Protein AF-A0A5X4UQD7-F1 (afdb_monomer)

Mean predicted aligned error: 8.79 Å

Organism: NCBI:txid192953

Solvent-accessible surface area (backbone atoms only — not comparable to full-atom values): 7746 Å² total; per-residue (Å²): 134,87,81,80,74,46,73,38,66,40,38,35,39,28,17,91,86,70,53,63,51,78,53,49,92,46,59,68,51,74,50,76,48,78,45,96,46,101,67,74,35,37,39,38,41,37,37,40,42,71,67,53,72,67,60,47,50,43,58,62,64,59,61,43,45,32,40,39,37,31,41,40,24,60,28,56,79,66,89,75,56,82,87,56,69,90,60,89,75,91,73,58,80,92,42,66,44,59,49,65,60,15,48,34,45,81,76,46,61,21,41,54,77,52,58,48,79,50,61,90,48,100,83,45,37,30,42,38,38,36,25,35,32,126

Foldseek 3Di:
DDDDWAKDKWKWFAAPVRDIDIQRPFDKDKDWDFDPDPPTKIKMKMKTKDDDPVVLCCQQVRRGFKMWIKIDTQADQPDDDPVCPPDDDDDPPVCVQVPRRGNMGTPDMFTWPHWDKDAPDPPMIIIMTMGMDD

Structure (mmCIF, N/CA/C/O backbone):
data_AF-A0A5X4UQD7-F1
#
_entry.id   AF-A0A5X4UQD7-F1
#
loop_
_atom_site.group_PDB
_atom_site.id
_atom_site.type_symbol
_atom_site.label_atom_id
_atom_site.label_alt_id
_atom_site.label_comp_id
_atom_site.label_asym_id
_atom_site.label_entity_id
_atom_site.label_seq_id
_atom_site.pdbx_PDB_ins_code
_atom_site.Cartn_x
_atom_site.Cartn_y
_atom_site.Cartn_z
_atom_site.occupancy
_atom_site.B_iso_or_equiv
_atom_site.auth_seq_id
_atom_site.auth_comp_id
_atom_site.auth_asym_id
_atom_site.auth_atom_id
_atom_site.pdbx_PDB_model_num
ATOM 1 N N . MET A 1 1 ? 8.236 10.801 -30.905 1.00 46.25 1 MET A N 1
ATOM 2 C CA . MET A 1 1 ? 6.950 10.274 -30.396 1.00 46.25 1 MET A CA 1
ATOM 3 C C . MET A 1 1 ? 7.119 9.952 -28.920 1.00 46.25 1 MET A C 1
ATOM 5 O O . MET A 1 1 ? 8.170 9.429 -28.572 1.00 46.25 1 MET A O 1
ATOM 9 N N . SER A 1 2 ? 6.165 10.306 -28.053 1.00 53.56 2 SER A N 1
ATOM 10 C CA . SER A 1 2 ? 6.228 9.954 -26.628 1.00 53.56 2 SER A CA 1
ATOM 11 C C . SER A 1 2 ? 5.905 8.474 -26.457 1.00 53.56 2 SER A C 1
ATOM 13 O O . SER A 1 2 ? 4.849 8.013 -26.883 1.00 53.56 2 SER A O 1
ATOM 15 N N . GLN A 1 3 ? 6.821 7.731 -25.854 1.00 58.84 3 GLN A N 1
ATOM 16 C CA . GLN A 1 3 ? 6.559 6.365 -25.430 1.00 58.84 3 GLN A CA 1
ATOM 17 C C . GLN A 1 3 ? 5.550 6.404 -24.273 1.00 58.84 3 GLN A C 1
ATOM 19 O O . GLN A 1 3 ? 5.752 7.148 -23.315 1.00 58.84 3 GLN A O 1
ATOM 24 N N . ASN A 1 4 ? 4.445 5.663 -24.379 1.00 57.91 4 ASN A N 1
ATOM 25 C CA . ASN A 1 4 ? 3.497 5.489 -23.278 1.00 57.91 4 ASN A CA 1
ATOM 26 C C . ASN A 1 4 ? 4.008 4.355 -22.392 1.00 57.91 4 ASN A C 1
ATOM 28 O O . ASN A 1 4 ? 3.984 3.195 -22.793 1.00 57.91 4 ASN A O 1
ATOM 32 N N . TRP A 1 5 ? 4.483 4.697 -21.199 1.00 68.75 5 TRP A N 1
ATOM 33 C CA . TRP A 1 5 ? 4.963 3.724 -20.225 1.00 68.75 5 TRP A CA 1
ATOM 34 C C . TRP A 1 5 ? 3.777 3.256 -19.382 1.00 68.75 5 TRP A C 1
ATOM 36 O O . TRP A 1 5 ? 3.237 4.028 -18.584 1.00 68.75 5 TRP A O 1
ATOM 46 N N . MET A 1 6 ? 3.345 2.008 -19.580 1.00 79.69 6 MET A N 1
ATOM 47 C CA . MET A 1 6 ? 2.341 1.388 -18.713 1.00 79.69 6 MET A CA 1
ATOM 48 C C . MET A 1 6 ? 2.955 1.158 -17.334 1.00 79.69 6 MET A C 1
ATOM 50 O O . MET A 1 6 ? 4.067 0.640 -17.222 1.00 79.69 6 MET A O 1
ATOM 54 N N . ARG A 1 7 ? 2.261 1.616 -16.289 1.00 84.31 7 ARG A N 1
ATOM 55 C CA . ARG A 1 7 ? 2.735 1.507 -14.909 1.00 84.31 7 ARG A CA 1
ATOM 56 C C . ARG A 1 7 ? 2.329 0.161 -14.336 1.00 84.31 7 ARG A C 1
ATOM 58 O O . ARG A 1 7 ? 1.154 -0.185 -14.387 1.00 84.31 7 ARG A O 1
ATOM 65 N N . HIS A 1 8 ? 3.296 -0.494 -13.715 1.00 88.69 8 HIS A N 1
ATOM 66 C CA . HIS A 1 8 ? 3.096 -1.696 -12.934 1.00 88.69 8 HIS A CA 1
ATOM 67 C C . HIS A 1 8 ? 2.932 -1.315 -11.461 1.00 88.69 8 HIS A C 1
ATOM 69 O O . HIS A 1 8 ? 3.728 -0.533 -10.926 1.00 88.69 8 HIS A O 1
ATOM 75 N N . PHE A 1 9 ? 1.918 -1.863 -10.799 1.00 91.50 9 PHE A N 1
ATOM 76 C CA . PHE A 1 9 ? 1.681 -1.652 -9.376 1.00 91.50 9 PHE A CA 1
ATOM 77 C C . PHE A 1 9 ? 1.084 -2.906 -8.751 1.00 91.50 9 PHE A C 1
ATOM 79 O O . PHE A 1 9 ? 0.020 -3.365 -9.160 1.00 91.50 9 PHE A O 1
ATOM 86 N N . GLU A 1 10 ? 1.738 -3.402 -7.707 1.00 93.06 10 GLU A N 1
ATOM 87 C CA . GLU A 1 10 ? 1.204 -4.442 -6.851 1.00 93.06 10 GLU A CA 1
ATOM 88 C C . GLU A 1 10 ? 1.441 -4.129 -5.376 1.00 93.06 10 GLU A C 1
ATOM 90 O O . GLU A 1 10 ? 2.557 -3.831 -4.941 1.00 93.06 10 GLU A O 1
ATOM 95 N N . LEU A 1 11 ? 0.378 -4.269 -4.587 1.00 95.25 11 LEU A N 1
ATOM 96 C CA . LEU A 1 11 ? 0.433 -4.170 -3.134 1.00 95.25 11 LEU A CA 1
ATOM 97 C C . LEU A 1 11 ? 0.026 -5.503 -2.520 1.00 95.25 11 LEU A C 1
ATOM 99 O O . LEU A 1 11 ? -1.068 -6.002 -2.782 1.00 95.25 11 LEU A O 1
ATOM 103 N N . GLN A 1 12 ? 0.890 -6.052 -1.673 1.00 95.19 12 GLN A N 1
ATOM 104 C CA . GLN A 1 12 ? 0.660 -7.316 -0.983 1.00 95.19 12 GLN A CA 1
ATOM 105 C C . GLN A 1 12 ? 0.784 -7.111 0.529 1.00 95.19 12 GLN A C 1
ATOM 107 O O . GLN A 1 12 ? 1.755 -6.519 1.009 1.00 95.19 12 GLN A O 1
ATOM 112 N N . LEU A 1 13 ? -0.187 -7.628 1.277 1.00 94.12 13 LEU A N 1
ATOM 113 C CA . LEU A 1 13 ? -0.124 -7.765 2.731 1.00 94.12 13 LEU A CA 1
ATOM 114 C C . LEU A 1 13 ? 0.096 -9.236 3.055 1.00 94.12 13 LEU A C 1
ATOM 116 O O . LEU A 1 13 ? -0.625 -10.081 2.534 1.00 94.12 13 LEU A O 1
ATOM 120 N N . VAL A 1 14 ? 1.087 -9.546 3.884 1.00 94.56 14 VAL A N 1
ATOM 121 C CA . VAL A 1 14 ? 1.508 -10.920 4.185 1.00 94.56 14 VAL A CA 1
ATOM 122 C C . VAL A 1 14 ? 1.501 -11.120 5.697 1.00 94.56 14 VAL A C 1
ATOM 124 O O . VAL A 1 14 ? 2.002 -10.273 6.435 1.00 94.56 14 VAL A O 1
ATOM 127 N N . GLY A 1 15 ? 0.899 -12.211 6.161 1.00 91.19 15 GLY A N 1
ATOM 128 C CA . GLY A 1 15 ? 0.948 -12.661 7.551 1.00 91.19 15 GLY A CA 1
ATOM 129 C C . GLY 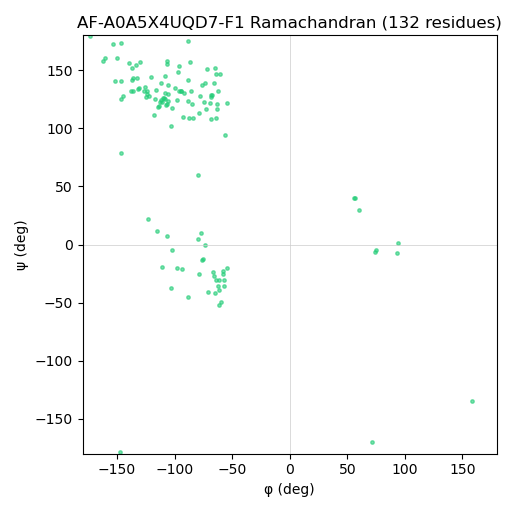A 1 15 ? 2.144 -13.572 7.825 1.00 91.19 15 GLY A C 1
ATOM 130 O O . GLY A 1 15 ? 2.872 -13.971 6.916 1.00 91.19 15 GLY A O 1
ATOM 131 N N . GLU A 1 16 ? 2.331 -13.954 9.086 1.00 83.25 16 GLU A N 1
ATOM 132 C CA . GLU A 1 16 ? 3.475 -14.777 9.521 1.00 83.25 16 GLU A CA 1
ATOM 133 C C . GLU A 1 16 ? 3.513 -16.161 8.858 1.00 83.25 16 GLU A C 1
ATOM 135 O O . GLU A 1 16 ? 4.580 -16.696 8.569 1.00 83.25 16 GLU A O 1
ATOM 140 N N . ASN A 1 17 ? 2.343 -16.707 8.522 1.00 81.19 17 ASN A N 1
ATOM 141 C CA . ASN A 1 17 ? 2.204 -18.017 7.880 1.00 81.19 17 ASN A CA 1
ATOM 142 C C . ASN A 1 17 ? 2.482 -17.987 6.364 1.00 81.19 17 ASN A C 1
ATOM 144 O O . ASN A 1 17 ? 2.230 -18.973 5.673 1.00 81.19 17 ASN A O 1
ATOM 148 N N . GLY A 1 18 ? 2.906 -16.843 5.813 1.00 77.69 18 GLY A N 1
ATOM 149 C CA . GLY A 1 18 ? 3.100 -16.638 4.373 1.00 77.69 18 GLY A CA 1
ATOM 150 C C . GLY A 1 18 ? 1.800 -16.482 3.574 1.00 77.69 18 GLY A C 1
ATOM 151 O O . GLY A 1 18 ? 1.848 -16.184 2.382 1.00 77.69 18 GLY A O 1
ATOM 152 N N . GLN A 1 19 ? 0.638 -16.637 4.216 1.00 85.38 19 GLN A N 1
ATOM 153 C CA . GLN A 1 19 ? -0.652 -16.290 3.627 1.00 85.38 19 GLN A CA 1
ATOM 154 C C . GLN A 1 19 ? -0.812 -14.773 3.593 1.00 85.38 19 GLN A C 1
ATOM 156 O O . GLN A 1 19 ? -0.451 -14.072 4.538 1.00 85.38 19 GLN A O 1
ATOM 161 N N . GLY A 1 20 ? -1.351 -14.262 2.495 1.00 88.94 20 GLY A N 1
ATOM 162 C CA . GLY A 1 20 ? -1.494 -12.835 2.281 1.00 88.94 20 GLY A CA 1
ATOM 163 C C . GLY A 1 20 ? -2.646 -12.507 1.353 1.00 88.94 20 GLY A C 1
ATOM 164 O O . GLY A 1 20 ? -3.252 -13.392 0.749 1.00 88.94 20 GLY A O 1
ATOM 165 N N . ILE A 1 21 ? -2.935 -11.218 1.243 1.00 93.31 21 ILE A N 1
ATOM 166 C CA . ILE A 1 21 ? -3.896 -10.681 0.286 1.00 93.31 21 ILE A CA 1
ATOM 167 C C . ILE A 1 21 ? -3.202 -9.685 -0.632 1.00 93.31 21 ILE A C 1
ATOM 169 O O . ILE A 1 21 ? -2.314 -8.938 -0.215 1.00 93.31 21 ILE A O 1
ATOM 173 N N . GLN A 1 22 ? -3.627 -9.671 -1.889 1.00 92.56 22 GLN A N 1
ATOM 174 C CA . GLN A 1 22 ? -3.205 -8.683 -2.867 1.00 92.56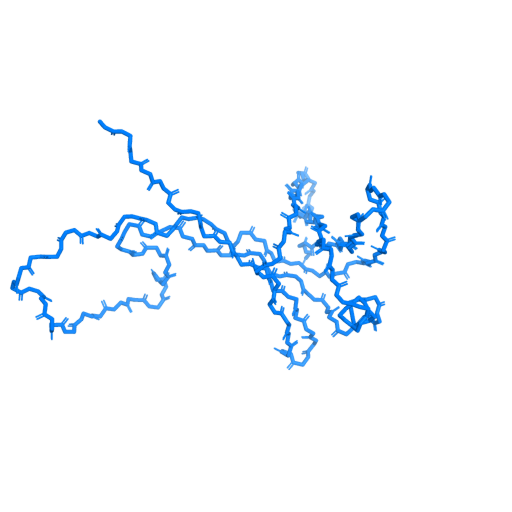 22 GLN A CA 1
ATOM 175 C C . GLN A 1 22 ? -4.293 -7.615 -3.000 1.00 92.56 22 GLN A C 1
ATOM 177 O O . GLN A 1 22 ? -5.479 -7.929 -3.062 1.00 92.56 22 GLN A O 1
ATOM 182 N N . LEU A 1 23 ? -3.884 -6.348 -3.013 1.00 92.44 23 LEU A N 1
ATOM 183 C CA . LEU A 1 23 ? -4.769 -5.179 -3.035 1.00 92.44 23 LEU A CA 1
ATOM 184 C C . LEU A 1 23 ? -4.488 -4.267 -4.241 1.00 92.44 23 LEU A C 1
ATOM 186 O O . LEU A 1 23 ? -4.811 -3.082 -4.213 1.00 92.44 23 LEU A O 1
ATOM 190 N N . SER A 1 24 ? -3.872 -4.815 -5.291 1.00 89.44 24 SER A N 1
ATOM 191 C CA . SER A 1 24 ? -3.436 -4.084 -6.489 1.00 89.44 24 SER A CA 1
ATOM 192 C C . SER A 1 24 ? -4.589 -3.478 -7.293 1.00 89.44 24 SER A C 1
ATOM 194 O O . SER A 1 24 ? -4.413 -2.429 -7.901 1.00 89.44 24 SER A O 1
ATOM 196 N N . ASP A 1 25 ? -5.768 -4.108 -7.265 1.00 92.25 25 ASP A N 1
ATOM 197 C CA . ASP A 1 25 ? -6.952 -3.660 -8.015 1.00 92.25 25 ASP A CA 1
ATOM 198 C C . ASP A 1 25 ? -7.653 -2.452 -7.374 1.00 92.25 25 ASP A C 1
ATOM 200 O O . ASP A 1 25 ? -8.518 -1.817 -7.982 1.00 92.25 25 ASP A O 1
ATOM 204 N N . PHE A 1 26 ? -7.302 -2.124 -6.128 1.00 93.81 26 PHE A N 1
ATOM 205 C CA . PHE A 1 26 ? -7.884 -0.996 -5.416 1.00 93.81 26 PHE A CA 1
ATOM 206 C C . PHE A 1 26 ? -7.131 0.295 -5.711 1.00 93.81 26 PHE A C 1
ATOM 208 O O . PHE A 1 26 ? -5.934 0.322 -6.001 1.00 93.81 26 PHE A O 1
ATOM 215 N N . LYS A 1 27 ? -7.825 1.419 -5.526 1.00 93.75 27 LYS A N 1
ATOM 216 C CA . LYS A 1 27 ? -7.146 2.706 -5.418 1.00 93.75 27 LYS A CA 1
ATOM 217 C C . LYS A 1 27 ? -6.261 2.675 -4.172 1.00 93.75 27 LYS A C 1
ATOM 219 O O . LYS A 1 27 ? -6.762 2.534 -3.055 1.00 93.75 27 LYS A O 1
ATOM 224 N N . VAL A 1 28 ? -4.964 2.873 -4.375 1.00 94.62 28 VAL A N 1
ATOM 225 C CA . VAL A 1 28 ? -3.974 3.002 -3.306 1.00 94.62 28 VAL A C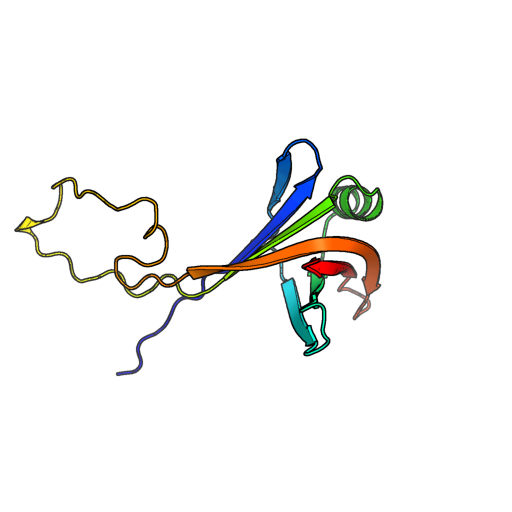A 1
ATOM 226 C C . VAL A 1 28 ? -3.195 4.296 -3.492 1.00 94.62 28 VAL A C 1
ATOM 228 O O . VAL A 1 28 ? -2.762 4.625 -4.593 1.00 94.62 28 VAL A O 1
ATOM 231 N N . THR A 1 29 ? -2.988 5.026 -2.401 1.00 95.00 29 THR A N 1
ATOM 232 C CA . THR A 1 29 ? -2.002 6.111 -2.344 1.00 95.00 29 THR A CA 1
ATOM 233 C C . THR A 1 29 ? -0.934 5.739 -1.335 1.00 95.00 29 THR A C 1
ATOM 235 O O . THR A 1 29 ? -1.277 5.328 -0.227 1.00 95.00 29 THR A O 1
ATOM 238 N N . PHE A 1 30 ? 0.337 5.896 -1.686 1.00 94.50 30 PHE A N 1
ATOM 239 C CA . PHE A 1 30 ? 1.436 5.562 -0.791 1.00 94.50 30 PHE A CA 1
ATOM 240 C C . PHE A 1 30 ? 2.529 6.627 -0.804 1.00 94.50 30 PHE A C 1
ATOM 242 O O . PHE A 1 30 ? 2.745 7.297 -1.813 1.00 94.50 30 PHE A O 1
ATOM 249 N N . THR A 1 31 ? 3.232 6.726 0.318 1.00 94.81 31 THR A N 1
ATOM 250 C CA . THR A 1 31 ? 4.444 7.528 0.487 1.00 94.81 31 THR A CA 1
ATOM 251 C C . THR A 1 31 ? 5.496 6.647 1.140 1.00 94.81 31 THR A C 1
ATOM 253 O O . THR A 1 31 ? 5.184 5.925 2.087 1.00 94.81 31 THR A O 1
ATOM 256 N N . ILE A 1 32 ? 6.726 6.683 0.630 1.00 92.62 32 ILE A N 1
ATOM 257 C CA . ILE A 1 32 ? 7.871 6.012 1.247 1.00 92.62 32 ILE A CA 1
ATOM 258 C C . ILE A 1 32 ? 8.877 7.084 1.629 1.00 92.62 32 ILE A C 1
ATOM 260 O O . ILE A 1 32 ? 9.497 7.695 0.760 1.00 92.62 32 ILE A O 1
ATOM 264 N N . ASP A 1 33 ? 9.046 7.276 2.927 1.00 91.38 33 ASP A N 1
ATOM 265 C CA . ASP A 1 33 ? 10.002 8.217 3.487 1.00 91.38 33 ASP A CA 1
ATOM 266 C C . ASP A 1 33 ? 11.290 7.482 3.860 1.00 91.38 33 ASP A C 1
ATOM 268 O O . ASP A 1 33 ? 11.261 6.418 4.486 1.00 91.38 33 ASP A O 1
ATOM 272 N N . TRP A 1 34 ? 12.435 8.039 3.461 1.00 87.62 34 TRP A N 1
ATOM 273 C CA . TRP A 1 34 ? 13.752 7.544 3.864 1.00 87.62 34 TRP A CA 1
ATOM 274 C C . TRP A 1 34 ? 14.355 8.480 4.894 1.00 87.62 34 TRP A C 1
ATOM 276 O O . TRP A 1 34 ? 14.572 9.662 4.623 1.00 87.62 34 TRP A O 1
ATOM 286 N N . PHE A 1 35 ? 14.703 7.928 6.051 1.00 80.25 35 PHE A N 1
ATOM 287 C CA . PHE A 1 35 ? 15.396 8.672 7.089 1.00 80.25 35 PHE A CA 1
ATOM 288 C C . PHE A 1 35 ? 16.878 8.298 7.070 1.00 80.25 35 PHE A C 1
ATOM 290 O O . PHE A 1 35 ? 17.244 7.147 7.300 1.00 80.25 35 PHE A O 1
ATOM 297 N N . ASN A 1 36 ? 17.742 9.280 6.793 1.00 68.00 36 ASN A N 1
ATOM 298 C CA . ASN A 1 36 ? 19.198 9.125 6.842 1.00 68.00 36 ASN A CA 1
ATOM 299 C C . ASN A 1 36 ? 19.699 9.216 8.296 1.00 68.00 36 ASN A C 1
ATOM 301 O O . ASN A 1 36 ? 20.429 10.131 8.671 1.00 68.00 36 ASN A O 1
ATOM 305 N N . ILE A 1 37 ? 19.213 8.304 9.136 1.00 67.38 37 ILE A N 1
ATOM 306 C CA . ILE A 1 37 ? 19.694 8.076 10.501 1.00 67.38 37 ILE A CA 1
ATOM 307 C C . ILE A 1 37 ? 20.497 6.770 10.516 1.00 67.38 37 ILE A C 1
ATOM 309 O O . ILE A 1 37 ? 20.336 5.940 9.626 1.00 67.38 37 ILE A O 1
ATOM 313 N N . SER A 1 38 ? 21.387 6.589 11.496 1.00 60.12 38 SER A N 1
ATOM 314 C CA . SER A 1 38 ? 22.392 5.506 11.521 1.00 60.12 38 SER A CA 1
ATOM 315 C C . SER A 1 38 ? 21.836 4.082 11.362 1.00 60.12 38 SER A C 1
ATOM 317 O O . SER A 1 38 ? 22.579 3.184 10.981 1.00 60.12 38 SER A O 1
ATOM 319 N N . SER A 1 39 ? 20.544 3.875 11.619 1.00 60.94 39 SER A N 1
ATOM 320 C CA . SER A 1 39 ? 19.768 2.729 11.145 1.00 60.94 39 SER A CA 1
ATOM 321 C C . SER A 1 39 ? 18.891 3.193 9.979 1.00 60.94 39 SER A C 1
ATOM 323 O O . SER A 1 39 ? 17.881 3.860 10.211 1.00 60.94 39 SER A O 1
ATOM 325 N N . ALA A 1 40 ? 19.280 2.897 8.740 1.00 56.47 40 ALA A N 1
ATOM 326 C CA . ALA A 1 40 ? 18.500 3.239 7.554 1.00 56.47 40 ALA A CA 1
ATOM 327 C C . ALA A 1 40 ? 17.085 2.639 7.658 1.00 56.47 40 ALA A C 1
ATOM 329 O O . ALA A 1 40 ? 16.877 1.480 7.323 1.00 56.47 40 ALA A O 1
ATOM 330 N N . SER A 1 41 ? 16.122 3.422 8.148 1.00 76.38 41 SER A N 1
ATOM 331 C CA . SER A 1 41 ? 14.736 2.989 8.294 1.00 76.38 41 SER A CA 1
ATOM 332 C C . SER A 1 41 ? 13.909 3.695 7.238 1.00 76.38 41 SER A C 1
ATOM 334 O O . SER A 1 41 ? 13.860 4.928 7.165 1.00 76.38 41 SER A O 1
ATOM 336 N N . ARG A 1 42 ? 13.288 2.895 6.378 1.00 89.38 42 ARG A N 1
ATOM 337 C CA . ARG A 1 42 ? 12.307 3.367 5.406 1.00 89.38 42 ARG A CA 1
ATOM 338 C C . ARG A 1 42 ? 10.943 3.201 6.036 1.00 89.38 42 ARG A C 1
ATOM 340 O O . ARG A 1 42 ? 10.643 2.126 6.546 1.00 89.38 42 ARG A O 1
ATOM 347 N N . VAL A 1 43 ? 10.106 4.226 5.975 1.00 92.25 43 VAL A N 1
ATOM 348 C CA . VAL A 1 43 ? 8.728 4.145 6.466 1.00 92.25 43 VAL A CA 1
ATOM 349 C C . VAL A 1 43 ? 7.789 4.277 5.281 1.00 92.25 43 VAL A C 1
ATOM 351 O O . VAL A 1 43 ? 7.801 5.282 4.577 1.00 92.25 43 VAL A O 1
ATOM 354 N N . GLY A 1 44 ? 6.985 3.245 5.055 1.00 94.44 44 GLY A N 1
ATOM 355 C CA . GLY A 1 44 ? 5.932 3.231 4.053 1.00 94.44 44 GLY A CA 1
ATOM 356 C C . GLY A 1 44 ? 4.589 3.542 4.702 1.00 94.44 44 GLY A C 1
ATOM 357 O O . GLY A 1 44 ? 4.173 2.848 5.627 1.00 94.44 44 GLY A O 1
ATOM 358 N N . THR A 1 45 ? 3.897 4.563 4.209 1.00 96.06 45 THR A N 1
ATOM 359 C CA . THR A 1 45 ? 2.512 4.867 4.585 1.00 96.06 45 THR A CA 1
ATOM 360 C C . THR A 1 45 ? 1.612 4.605 3.389 1.00 96.06 45 THR A C 1
ATOM 362 O O . THR A 1 45 ? 1.824 5.178 2.326 1.00 96.06 45 THR A O 1
ATOM 365 N N . PHE A 1 46 ? 0.597 3.766 3.564 1.00 96.69 46 PHE A N 1
ATOM 366 C CA . PHE A 1 46 ? -0.306 3.310 2.511 1.00 96.69 46 PHE A CA 1
ATOM 367 C C . PHE A 1 46 ? -1.740 3.633 2.908 1.00 96.69 46 PHE A C 1
ATOM 369 O O . PHE A 1 46 ? -2.156 3.276 4.003 1.00 96.69 46 PHE A O 1
ATOM 376 N N . LYS A 1 47 ? -2.515 4.265 2.028 1.00 96.62 47 LYS A N 1
ATOM 377 C CA . LYS A 1 47 ? -3.973 4.352 2.146 1.00 96.62 47 LYS A CA 1
ATOM 378 C C . LYS A 1 47 ? -4.607 3.527 1.038 1.00 96.62 47 LYS A C 1
ATOM 380 O O . LYS A 1 47 ? -4.362 3.803 -0.136 1.00 96.62 47 LYS A O 1
ATOM 385 N N . ILE A 1 48 ? -5.436 2.564 1.413 1.00 96.44 48 ILE A N 1
ATOM 386 C CA . ILE A 1 48 ? -6.217 1.742 0.485 1.00 96.44 48 ILE A CA 1
ATOM 387 C C . ILE A 1 48 ? -7.680 2.144 0.623 1.00 96.44 48 ILE A C 1
ATOM 389 O O . ILE A 1 48 ? -8.205 2.163 1.738 1.00 96.44 48 ILE A O 1
ATOM 393 N N . TYR A 1 49 ? -8.329 2.487 -0.485 1.00 96.12 49 TYR A N 1
ATOM 394 C CA . TYR A 1 49 ? -9.673 3.064 -0.465 1.00 96.12 49 TYR A CA 1
ATOM 395 C C . TYR A 1 49 ? -10.758 2.017 -0.714 1.00 96.12 49 TYR A C 1
ATOM 397 O O . TYR A 1 49 ? -10.568 1.083 -1.491 1.00 96.12 49 TYR A O 1
ATOM 405 N N . ASN A 1 50 ? -11.922 2.245 -0.102 1.00 92.94 50 ASN A N 1
ATOM 406 C CA . ASN A 1 50 ? -13.183 1.559 -0.387 1.00 92.94 50 ASN A CA 1
ATOM 407 C C . ASN A 1 50 ? -13.111 0.023 -0.264 1.00 92.94 50 ASN A C 1
ATOM 409 O O . ASN A 1 50 ? -13.707 -0.710 -1.052 1.00 92.94 50 ASN A O 1
ATOM 413 N N . LEU A 1 51 ? -12.388 -0.461 0.751 1.00 93.44 51 LEU A N 1
ATOM 414 C CA . LEU A 1 51 ? -12.348 -1.878 1.109 1.00 93.44 51 LEU A CA 1
ATOM 415 C C . LEU A 1 51 ? -13.662 -2.345 1.745 1.00 93.44 51 LEU A C 1
ATOM 417 O O . LEU A 1 51 ? -14.353 -1.585 2.429 1.00 93.44 51 LEU A O 1
ATOM 421 N N . SER A 1 52 ? -13.973 -3.630 1.563 1.00 94.25 52 SER A N 1
ATOM 422 C CA . SER A 1 52 ? -15.093 -4.275 2.252 1.00 94.25 52 SER A CA 1
ATOM 423 C C . SER A 1 52 ? -14.861 -4.318 3.767 1.00 94.25 52 SER A C 1
ATOM 425 O O . SER A 1 52 ? -13.719 -4.391 4.221 1.00 94.25 52 SER A O 1
ATOM 427 N N . ALA A 1 53 ? -15.939 -4.323 4.558 1.00 92.75 53 ALA A N 1
ATOM 428 C CA . ALA A 1 53 ? -15.838 -4.389 6.018 1.00 92.75 53 ALA A CA 1
ATOM 429 C C . ALA A 1 53 ? -15.062 -5.629 6.505 1.00 92.75 53 ALA A C 1
ATOM 431 O O . ALA A 1 53 ? -14.304 -5.533 7.466 1.00 92.75 53 ALA A O 1
ATOM 432 N N . ASP A 1 54 ? -15.202 -6.763 5.813 1.00 94.38 54 ASP A N 1
ATOM 433 C CA . ASP A 1 54 ? -14.447 -7.986 6.099 1.00 94.38 54 ASP A CA 1
ATOM 434 C C . ASP A 1 54 ? -12.937 -7.762 5.932 1.00 94.38 54 ASP A C 1
ATOM 436 O O . ASP A 1 54 ? -12.162 -7.963 6.864 1.00 94.38 54 ASP A O 1
ATOM 440 N N . THR A 1 55 ? -12.519 -7.225 4.782 1.00 92.88 55 THR A N 1
ATOM 441 C CA . THR A 1 55 ? -11.105 -6.936 4.503 1.00 92.88 55 THR A CA 1
ATOM 442 C C . THR A 1 55 ? -10.526 -5.916 5.483 1.00 92.88 55 THR A C 1
ATOM 444 O O . THR A 1 55 ? -9.393 -6.067 5.931 1.00 92.88 55 THR A O 1
ATOM 447 N N . VAL A 1 56 ? -11.305 -4.894 5.851 1.00 93.56 56 VAL A N 1
ATOM 448 C CA . VAL A 1 56 ? -10.905 -3.905 6.860 1.00 93.56 56 VAL A CA 1
ATOM 449 C C . VAL A 1 56 ? -10.625 -4.589 8.196 1.00 93.56 56 VAL A C 1
ATOM 451 O O . VAL A 1 56 ? -9.559 -4.369 8.764 1.00 93.56 56 VAL A O 1
ATOM 454 N N . ASN A 1 57 ? -11.539 -5.444 8.664 1.00 93.62 57 ASN A N 1
ATOM 455 C CA . ASN A 1 57 ? -11.401 -6.154 9.936 1.00 93.62 57 ASN A CA 1
ATOM 456 C C . ASN A 1 57 ? -10.193 -7.094 9.953 1.00 93.62 57 ASN A C 1
ATOM 458 O O . ASN A 1 57 ? -9.525 -7.207 10.974 1.00 93.62 57 ASN A O 1
ATOM 462 N N . ARG A 1 58 ? -9.874 -7.731 8.824 1.00 93.31 58 ARG A N 1
ATOM 463 C CA . ARG A 1 58 ? -8.677 -8.574 8.684 1.00 93.31 58 ARG A CA 1
ATOM 464 C C . ARG A 1 58 ? -7.382 -7.764 8.813 1.00 93.31 58 ARG A C 1
ATOM 466 O O . ARG A 1 58 ? -6.453 -8.167 9.508 1.00 93.31 58 ARG A O 1
ATOM 473 N N . ILE A 1 59 ? -7.338 -6.575 8.206 1.00 92.12 59 ILE A N 1
ATOM 474 C CA . ILE A 1 59 ? -6.174 -5.675 8.269 1.00 92.12 59 ILE A CA 1
ATOM 475 C C . ILE A 1 59 ? -6.010 -5.042 9.660 1.00 92.12 59 ILE A C 1
ATOM 477 O O . ILE A 1 59 ? -4.888 -4.902 10.149 1.00 92.12 59 ILE A O 1
ATOM 481 N N . THR A 1 60 ? -7.103 -4.630 10.303 1.00 90.69 60 THR A N 1
ATOM 482 C CA . THR A 1 60 ? -7.063 -4.035 11.652 1.00 90.69 60 THR A CA 1
ATOM 483 C C . THR A 1 60 ? -6.922 -5.080 12.754 1.00 90.69 60 THR A C 1
ATOM 485 O O . THR A 1 60 ? -6.360 -4.783 13.804 1.00 90.69 60 THR A O 1
ATOM 488 N N . GLY A 1 61 ? -7.356 -6.314 12.498 1.00 89.00 61 GLY A N 1
ATOM 489 C CA . GLY A 1 61 ? -7.226 -7.470 13.383 1.00 89.00 61 GLY A CA 1
ATOM 490 C C . GLY A 1 61 ? -5.835 -8.104 13.417 1.00 89.00 61 GLY A C 1
ATOM 491 O O . GLY A 1 61 ? -5.696 -9.177 13.992 1.00 89.00 61 GLY A O 1
ATOM 492 N N . GLN A 1 62 ? -4.821 -7.462 12.821 1.00 85.62 62 GLN A N 1
ATOM 493 C CA . GLN A 1 62 ? -3.423 -7.918 12.826 1.00 85.62 62 GLN A CA 1
ATOM 494 C C . GLN A 1 62 ? -3.215 -9.304 12.183 1.00 85.62 62 GLN A C 1
ATOM 496 O O . GLN A 1 62 ? -2.280 -10.017 12.530 1.00 85.62 62 GLN A O 1
ATOM 501 N N . GLU A 1 63 ? -4.052 -9.683 11.209 1.00 90.94 63 GLU A N 1
ATOM 502 C CA . GLU A 1 63 ? -3.855 -10.921 10.433 1.00 90.94 63 GLU A CA 1
ATOM 503 C C . GLU A 1 63 ? -2.575 -10.862 9.574 1.00 90.94 63 GLU A C 1
ATOM 505 O O . GLU A 1 63 ? -1.961 -11.884 9.265 1.00 90.94 63 GLU A O 1
ATOM 510 N N . PHE A 1 64 ? -2.156 -9.651 9.201 1.00 93.75 64 PHE A N 1
ATOM 511 C CA . PHE A 1 64 ? -0.973 -9.398 8.385 1.00 93.75 64 PHE A CA 1
ATOM 512 C C . PHE A 1 64 ? 0.112 -8.709 9.211 1.00 93.75 64 PHE A C 1
ATOM 514 O O . PHE A 1 64 ? -0.172 -7.778 9.964 1.00 93.75 64 PHE A O 1
ATOM 521 N N . SER A 1 65 ? 1.362 -9.125 9.014 1.00 93.44 65 SER A N 1
ATOM 522 C CA . SER A 1 65 ? 2.535 -8.599 9.718 1.00 93.44 65 SER A CA 1
ATOM 523 C C . SER A 1 65 ? 3.460 -7.790 8.810 1.00 93.44 65 SER A C 1
ATOM 525 O O . SER A 1 65 ? 4.239 -6.976 9.299 1.00 93.44 65 SER A O 1
ATOM 527 N N . LYS A 1 66 ? 3.375 -7.959 7.485 1.00 93.88 66 LYS A N 1
ATOM 528 C CA . LYS A 1 66 ? 4.307 -7.358 6.525 1.00 93.88 66 LYS A CA 1
ATOM 529 C C . LYS A 1 66 ? 3.599 -6.764 5.309 1.00 93.88 66 LYS A C 1
ATOM 531 O O . LYS A 1 66 ? 2.643 -7.334 4.789 1.00 93.88 66 LYS A O 1
ATOM 536 N N . VAL A 1 67 ? 4.119 -5.642 4.815 1.00 94.62 67 VAL A N 1
ATOM 537 C CA . VAL A 1 67 ? 3.736 -5.025 3.536 1.00 94.62 67 VAL A CA 1
ATOM 538 C C . VAL A 1 67 ? 4.838 -5.263 2.516 1.00 94.62 67 VAL A C 1
ATOM 540 O O . VAL A 1 67 ? 6.017 -5.080 2.822 1.00 94.62 67 VAL A O 1
ATOM 543 N N . ARG A 1 68 ? 4.459 -5.613 1.287 1.00 94.31 68 ARG A N 1
ATOM 544 C CA . ARG A 1 68 ? 5.342 -5.620 0.117 1.00 94.31 68 ARG A CA 1
ATOM 545 C C . ARG A 1 68 ? 4.724 -4.759 -0.973 1.00 94.31 68 ARG A C 1
ATOM 547 O O . ARG A 1 68 ? 3.573 -4.967 -1.353 1.00 94.31 68 ARG A O 1
ATOM 554 N N . LEU A 1 69 ? 5.501 -3.808 -1.470 1.00 93.81 69 LEU A N 1
ATOM 555 C CA . LEU A 1 69 ? 5.130 -2.949 -2.581 1.00 93.81 69 LEU A CA 1
ATOM 556 C C . LEU A 1 69 ? 6.052 -3.233 -3.761 1.00 93.81 69 LEU A C 1
ATOM 558 O O . LEU A 1 69 ? 7.265 -3.012 -3.683 1.00 93.81 69 LEU A O 1
ATOM 562 N N . ILE A 1 70 ? 5.454 -3.686 -4.854 1.00 92.06 70 ILE A N 1
ATOM 563 C CA . ILE A 1 70 ? 6.119 -3.900 -6.132 1.00 92.06 70 ILE A CA 1
ATOM 564 C C . ILE A 1 70 ? 5.584 -2.841 -7.083 1.00 92.06 70 ILE A C 1
ATOM 566 O O . ILE A 1 70 ? 4.377 -2.667 -7.225 1.00 92.06 70 ILE A O 1
ATOM 570 N N . ALA A 1 71 ? 6.472 -2.080 -7.700 1.00 89.50 71 ALA A N 1
ATOM 571 C CA . ALA A 1 71 ? 6.060 -1.054 -8.641 1.00 89.50 71 ALA A CA 1
ATOM 572 C C . ALA A 1 71 ? 7.127 -0.836 -9.706 1.00 89.50 71 ALA A C 1
ATOM 574 O O . ALA A 1 71 ? 8.297 -1.177 -9.525 1.00 89.50 71 ALA A O 1
ATOM 575 N N . GLY A 1 72 ? 6.705 -0.244 -10.815 1.00 86.00 72 GLY A N 1
ATOM 576 C CA . GLY A 1 72 ? 7.584 0.146 -11.903 1.00 86.00 72 GLY A CA 1
ATOM 577 C C . GLY A 1 72 ? 6.811 0.298 -13.198 1.00 86.00 72 GLY A C 1
ATOM 578 O O . GLY A 1 72 ? 5.737 0.902 -13.224 1.00 86.00 72 GLY A O 1
ATOM 579 N N . TYR A 1 73 ? 7.358 -0.250 -14.271 1.00 83.88 73 TYR A N 1
ATOM 580 C CA . TYR A 1 73 ? 6.810 -0.142 -15.610 1.00 83.88 73 TYR A CA 1
ATOM 581 C C . TYR A 1 73 ? 6.754 -1.514 -16.274 1.00 83.88 73 TYR A C 1
ATOM 583 O O . TYR A 1 73 ? 7.745 -2.236 -16.284 1.00 83.88 73 TYR A O 1
ATOM 591 N N . ASP A 1 74 ? 5.627 -1.848 -16.896 1.00 73.56 74 ASP A N 1
ATOM 592 C CA . ASP A 1 74 ? 5.478 -3.078 -17.692 1.00 73.56 74 ASP A CA 1
ATOM 593 C C . ASP A 1 74 ? 6.212 -3.000 -19.042 1.00 73.56 74 ASP A C 1
ATOM 595 O O . ASP A 1 74 ? 6.214 -3.950 -19.823 1.00 73.56 74 ASP A O 1
ATOM 599 N N . GLY A 1 75 ? 6.859 -1.868 -19.322 1.00 68.31 75 GLY A N 1
ATOM 600 C CA . GLY A 1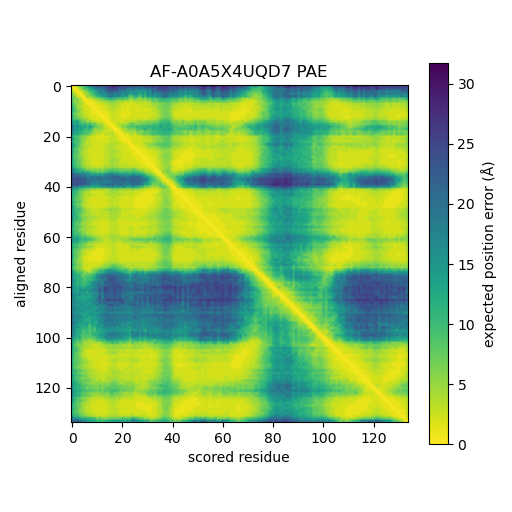 75 ? 7.631 -1.672 -20.535 1.00 68.31 75 GLY A CA 1
ATOM 601 C C . GLY A 1 75 ? 6.792 -1.540 -21.795 1.00 68.31 75 GLY A C 1
ATOM 602 O O . GLY A 1 75 ? 5.568 -1.405 -21.768 1.00 68.31 75 GLY A O 1
ATOM 603 N N . ILE A 1 76 ? 7.493 -1.570 -22.923 1.00 60.81 76 ILE A N 1
ATOM 604 C CA . ILE A 1 76 ? 6.907 -1.746 -24.249 1.00 60.81 76 ILE A CA 1
ATOM 605 C C . ILE A 1 76 ? 7.301 -3.151 -24.673 1.00 60.81 76 ILE A C 1
ATOM 607 O O . ILE A 1 76 ? 8.492 -3.457 -24.673 1.00 60.81 76 ILE A O 1
ATOM 611 N N . ALA A 1 77 ? 6.326 -3.990 -25.030 1.00 58.94 77 ALA A N 1
ATOM 612 C CA . ALA A 1 77 ? 6.633 -5.296 -25.597 1.00 58.94 77 ALA A CA 1
ATOM 613 C C . ALA A 1 77 ? 7.560 -5.094 -26.813 1.00 58.94 77 ALA A C 1
ATOM 615 O O . ALA A 1 77 ? 7.188 -4.340 -27.720 1.00 58.94 77 ALA A O 1
ATOM 616 N N . PRO A 1 78 ? 8.767 -5.685 -26.826 1.00 58.66 78 PRO A N 1
ATOM 617 C CA . PRO A 1 78 ? 9.678 -5.541 -27.948 1.00 58.66 78 PRO A CA 1
ATOM 618 C C . PRO A 1 78 ? 9.016 -6.090 -29.213 1.00 58.66 78 PRO A C 1
ATOM 620 O O . PRO A 1 78 ? 8.222 -7.031 -29.157 1.00 58.66 78 PRO A O 1
ATOM 623 N N . GLU A 1 79 ? 9.327 -5.490 -30.360 1.00 58.50 79 GLU A N 1
ATOM 624 C CA . GLU A 1 79 ? 8.895 -6.018 -31.651 1.00 58.50 79 GLU A CA 1
ATOM 625 C C . GLU A 1 79 ? 9.563 -7.384 -31.854 1.00 58.50 79 GLU A C 1
ATOM 627 O O . GLU A 1 79 ? 10.782 -7.476 -31.996 1.00 58.50 79 GLU A O 1
ATOM 632 N N . VAL A 1 80 ? 8.773 -8.456 -31.780 1.00 63.03 80 VAL A N 1
ATOM 633 C CA . VAL A 1 80 ? 9.265 -9.826 -31.951 1.00 63.03 80 VAL A CA 1
ATOM 634 C C . VAL A 1 80 ? 9.286 -10.133 -33.444 1.00 63.03 80 VAL A C 1
ATOM 636 O O . VAL A 1 80 ? 8.246 -10.068 -34.106 1.00 63.03 80 VAL A O 1
ATOM 639 N N . ALA A 1 81 ? 10.457 -10.465 -33.991 1.00 65.44 81 ALA A N 1
ATOM 640 C CA . ALA A 1 81 ? 10.557 -10.895 -35.379 1.00 65.44 81 ALA A CA 1
ATOM 641 C C . ALA A 1 81 ? 9.783 -12.208 -35.578 1.00 65.44 81 ALA A C 1
ATOM 643 O O . ALA A 1 81 ? 9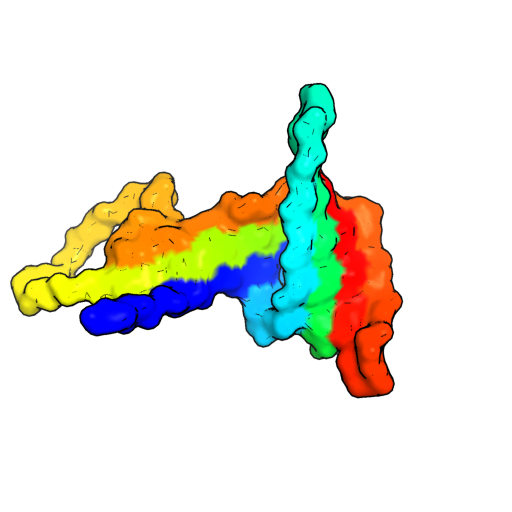.745 -13.064 -34.695 1.00 65.44 81 ALA A O 1
ATOM 644 N N . ALA A 1 82 ? 9.183 -12.406 -36.756 1.00 69.69 82 ALA A N 1
ATOM 645 C CA . ALA A 1 82 ? 8.391 -13.608 -37.042 1.00 69.69 82 ALA A CA 1
ATOM 646 C C . ALA A 1 82 ? 9.183 -14.923 -36.873 1.00 69.69 82 ALA A C 1
ATOM 648 O O . ALA A 1 82 ? 8.580 -15.967 -36.639 1.00 69.69 82 ALA A O 1
ATOM 649 N N . SER A 1 83 ? 10.518 -14.871 -36.963 1.00 74.62 83 SER A N 1
ATOM 650 C CA . SER A 1 83 ? 11.425 -15.998 -36.707 1.00 74.62 83 SER A CA 1
ATOM 651 C C . SER A 1 83 ? 11.448 -16.460 -35.253 1.00 74.62 83 SER A C 1
ATOM 653 O O . SER A 1 83 ? 11.789 -17.609 -34.995 1.00 74.62 83 SER A O 1
ATOM 655 N N . ASP A 1 84 ? 11.084 -15.583 -34.321 1.00 66.69 84 ASP A N 1
ATOM 656 C CA . ASP A 1 84 ? 11.283 -15.791 -32.887 1.00 66.69 84 ASP A CA 1
ATOM 657 C C . ASP A 1 84 ? 9.975 -16.208 -32.188 1.00 66.69 84 ASP A C 1
ATOM 659 O O . ASP A 1 84 ? 9.956 -16.549 -31.004 1.00 66.69 84 ASP A O 1
ATOM 663 N N . VAL A 1 85 ? 8.860 -16.232 -32.928 1.00 66.94 85 VAL A N 1
ATOM 664 C CA . VAL A 1 85 ? 7.553 -16.671 -32.431 1.00 66.94 85 VAL A CA 1
ATOM 665 C C . VAL A 1 85 ? 7.553 -18.193 -32.253 1.00 66.94 85 VAL A C 1
ATOM 667 O O . VAL A 1 85 ? 7.662 -18.945 -33.217 1.00 66.94 85 VAL A O 1
ATOM 670 N N . GLY A 1 86 ? 7.385 -18.657 -31.011 1.00 70.50 86 GLY A N 1
ATOM 671 C CA . GLY A 1 86 ? 7.319 -20.086 -30.670 1.00 70.50 86 GLY A CA 1
ATOM 672 C C . GLY A 1 86 ? 8.651 -20.713 -30.243 1.00 70.50 86 GLY A C 1
ATOM 673 O O . GLY A 1 86 ? 8.677 -21.898 -29.915 1.00 70.50 86 GLY A O 1
ATOM 674 N N . ILE A 1 87 ? 9.736 -19.935 -30.194 1.00 76.06 87 ILE A N 1
ATOM 675 C CA . ILE A 1 87 ? 11.022 -20.382 -29.650 1.00 76.06 87 ILE A CA 1
ATOM 676 C C . ILE A 1 87 ? 11.047 -20.101 -28.144 1.00 76.06 87 ILE A C 1
ATOM 678 O O . ILE A 1 87 ? 10.851 -18.969 -27.704 1.00 76.06 87 ILE A O 1
ATOM 682 N N . ALA A 1 88 ? 11.284 -21.139 -27.337 1.00 75.31 88 ALA A N 1
ATOM 683 C CA . ALA A 1 88 ? 11.479 -20.970 -25.903 1.00 75.31 88 ALA A CA 1
ATOM 684 C C . ALA A 1 88 ? 12.793 -20.225 -25.649 1.00 75.31 88 ALA A C 1
ATOM 686 O O . ALA A 1 88 ? 13.844 -20.628 -26.149 1.00 75.31 88 ALA A O 1
ATOM 687 N N . ARG A 1 89 ? 12.736 -19.163 -24.846 1.00 70.00 89 ARG A N 1
ATOM 688 C CA . ARG A 1 89 ? 13.931 -18.491 -24.341 1.00 70.00 89 ARG A CA 1
ATOM 689 C C . ARG A 1 89 ? 14.093 -18.768 -22.857 1.00 70.00 89 ARG A C 1
ATOM 691 O O . ARG A 1 89 ? 13.108 -18.810 -22.117 1.00 70.00 89 ARG A O 1
ATOM 698 N N . GLU A 1 90 ? 15.336 -18.876 -22.428 1.00 68.44 90 GLU A N 1
ATOM 699 C CA . GLU A 1 90 ? 15.671 -18.900 -21.013 1.00 68.44 90 GLU A CA 1
ATOM 700 C C . GLU A 1 90 ? 15.617 -17.468 -20.467 1.00 68.44 90 GLU A C 1
ATOM 702 O O . GLU A 1 90 ? 16.191 -16.545 -21.047 1.00 68.44 90 GLU A O 1
ATOM 707 N N . VAL A 1 91 ? 14.871 -17.267 -19.386 1.00 65.81 91 VAL A N 1
ATOM 708 C CA . VAL A 1 91 ? 14.855 -16.013 -18.627 1.00 65.81 91 VAL A CA 1
ATOM 709 C C . VAL A 1 91 ? 15.471 -16.315 -17.279 1.00 65.81 91 VAL A C 1
ATOM 711 O O . VAL A 1 91 ? 14.990 -17.200 -16.573 1.00 65.81 91 VAL A O 1
ATOM 714 N N . ASP A 1 92 ? 16.530 -15.589 -16.942 1.00 68.56 92 ASP A N 1
ATOM 715 C CA . ASP A 1 92 ? 17.154 -15.693 -15.631 1.00 68.56 92 ASP A CA 1
ATOM 716 C C . ASP A 1 92 ? 16.136 -15.274 -14.559 1.00 68.56 92 ASP A C 1
ATOM 718 O O . ASP A 1 92 ? 15.468 -14.240 -14.698 1.00 68.56 92 ASP A O 1
ATOM 722 N N . ALA A 1 93 ? 16.014 -16.081 -13.505 1.00 63.22 93 ALA A N 1
ATOM 723 C CA . ALA A 1 93 ? 15.115 -15.834 -12.384 1.00 63.22 93 ALA A CA 1
ATOM 724 C C . ALA A 1 93 ? 15.395 -14.477 -11.712 1.00 63.22 93 ALA A C 1
ATOM 726 O O . ALA A 1 93 ? 14.458 -13.815 -11.265 1.00 63.22 93 ALA A O 1
ATOM 727 N N . ASP A 1 94 ? 16.651 -14.022 -11.732 1.00 63.88 94 ASP A N 1
ATOM 728 C CA . ASP A 1 94 ? 17.063 -12.731 -11.170 1.00 63.88 94 ASP A CA 1
ATOM 729 C C . ASP A 1 94 ? 16.654 -11.533 -12.051 1.00 63.88 94 ASP A C 1
ATOM 731 O O . ASP A 1 94 ? 16.672 -10.385 -11.607 1.00 63.88 94 ASP A O 1
ATOM 735 N N . THR A 1 95 ? 16.234 -11.786 -13.296 1.00 60.62 95 THR A N 1
ATOM 736 C CA . THR A 1 95 ? 15.812 -10.760 -14.274 1.00 60.62 95 THR A CA 1
ATOM 737 C C . THR A 1 95 ? 14.298 -10.722 -14.509 1.00 60.62 95 THR A C 1
ATOM 739 O O . THR A 1 95 ? 13.801 -10.008 -15.393 1.00 60.62 95 THR A O 1
ATOM 742 N N . VAL A 1 96 ? 13.532 -11.478 -13.718 1.00 61.69 96 VAL A N 1
ATOM 743 C CA . VAL A 1 96 ? 12.066 -11.491 -13.781 1.00 61.69 96 VAL A CA 1
ATOM 744 C C . VAL A 1 96 ? 11.537 -10.097 -13.422 1.00 61.69 96 VAL A C 1
ATOM 746 O O . VAL A 1 96 ? 11.738 -9.606 -12.317 1.00 61.69 96 VAL A O 1
ATOM 749 N N . GLY A 1 97 ? 10.874 -9.439 -14.380 1.00 59.25 97 GLY A N 1
ATOM 750 C CA . GLY A 1 97 ? 10.368 -8.062 -14.243 1.00 59.25 97 GLY A CA 1
ATOM 751 C C . GLY A 1 97 ? 11.308 -6.957 -14.749 1.00 59.25 97 GLY A C 1
ATOM 752 O O . GLY A 1 97 ? 10.876 -5.811 -14.862 1.00 59.25 97 GLY A O 1
ATOM 753 N N . GLN A 1 98 ? 12.550 -7.296 -15.122 1.00 63.31 98 GLN A N 1
ATOM 754 C CA . GLN A 1 98 ? 13.547 -6.382 -15.718 1.00 63.31 98 GLN A CA 1
ATOM 755 C C . GLN A 1 98 ? 13.931 -6.750 -17.168 1.00 63.31 98 GLN A C 1
ATOM 757 O O . GLN A 1 98 ? 14.907 -6.245 -17.720 1.00 63.31 98 GLN A O 1
ATOM 762 N N . SER A 1 99 ? 13.182 -7.661 -17.789 1.00 64.88 99 SER A N 1
ATOM 763 C CA . SER A 1 99 ? 13.403 -8.158 -19.151 1.00 64.88 99 SER A CA 1
ATOM 764 C C . SER A 1 99 ? 12.370 -7.594 -20.132 1.00 64.88 99 SER A C 1
ATOM 766 O O . SER A 1 99 ? 11.269 -7.213 -19.744 1.00 64.88 99 SER A O 1
ATOM 768 N N . ASP A 1 100 ? 12.711 -7.531 -21.424 1.00 62.75 100 ASP A N 1
ATOM 769 C CA . ASP A 1 100 ? 11.805 -7.074 -22.498 1.00 62.75 100 ASP A CA 1
ATOM 770 C C . ASP A 1 100 ? 11.225 -5.677 -22.314 1.00 62.75 100 ASP A C 1
ATOM 772 O O . ASP A 1 100 ? 10.044 -5.430 -22.550 1.00 62.75 100 ASP A O 1
ATOM 776 N N . GLY A 1 101 ? 12.050 -4.751 -21.836 1.00 65.50 101 GLY A N 1
ATOM 777 C CA . GLY A 1 101 ? 11.612 -3.387 -21.571 1.00 65.50 101 GLY A CA 1
ATOM 778 C C . GLY A 1 101 ? 10.734 -3.244 -20.326 1.00 65.50 101 GLY A C 1
ATOM 779 O O . GLY A 1 101 ? 10.469 -2.105 -19.941 1.00 65.50 101 GLY A O 1
ATOM 780 N N . ARG A 1 102 ? 10.323 -4.341 -19.665 1.00 73.06 102 ARG A N 1
ATOM 781 C CA . ARG A 1 102 ? 9.744 -4.297 -18.314 1.00 73.06 102 ARG A CA 1
ATOM 782 C C . ARG A 1 102 ? 10.817 -3.834 -17.341 1.00 73.06 102 ARG A C 1
ATOM 784 O O . ARG A 1 102 ? 11.975 -4.223 -17.446 1.00 73.06 102 ARG A O 1
ATOM 791 N N . ASN A 1 103 ? 10.421 -2.983 -16.411 1.00 81.00 103 ASN A N 1
ATOM 792 C CA . ASN A 1 103 ? 11.248 -2.521 -15.313 1.00 81.00 103 ASN A CA 1
ATOM 793 C C . ASN A 1 103 ? 10.356 -2.285 -14.095 1.00 81.00 103 ASN A C 1
ATOM 795 O O . ASN A 1 103 ? 9.964 -1.152 -13.803 1.00 81.00 103 ASN A O 1
ATOM 799 N N . TYR A 1 104 ? 9.991 -3.367 -13.419 1.00 86.50 104 TYR A N 1
ATOM 800 C CA . TYR A 1 104 ? 9.288 -3.338 -12.143 1.00 86.50 104 TYR A CA 1
ATOM 801 C C . TYR A 1 104 ? 9.933 -4.304 -11.154 1.00 86.50 104 TYR A C 1
ATOM 803 O O . TYR A 1 104 ? 10.580 -5.279 -11.530 1.00 86.50 104 TYR A O 1
ATOM 811 N N . GLY A 1 105 ? 9.772 -4.019 -9.865 1.00 88.50 105 GLY A N 1
ATOM 812 C CA . GLY A 1 105 ? 10.357 -4.835 -8.809 1.00 88.50 105 GLY A CA 1
ATOM 813 C C . GLY A 1 105 ? 9.899 -4.407 -7.424 1.00 88.50 105 GLY A C 1
ATOM 814 O O . GLY A 1 105 ? 9.117 -3.467 -7.275 1.00 88.50 105 GLY A O 1
ATOM 815 N N . LEU A 1 106 ? 10.379 -5.115 -6.402 1.00 90.44 106 LEU A N 1
ATOM 816 C CA . LEU A 1 106 ? 10.093 -4.803 -5.004 1.00 90.44 106 LEU A CA 1
ATOM 817 C C . LEU A 1 106 ? 10.776 -3.484 -4.615 1.00 90.44 106 LEU A C 1
ATOM 819 O O . LEU A 1 106 ? 11.995 -3.437 -4.463 1.00 90.44 106 LEU A O 1
ATOM 823 N N . ILE A 1 107 ? 9.990 -2.424 -4.429 1.00 90.62 107 ILE A N 1
ATOM 824 C CA . ILE A 1 107 ? 10.504 -1.095 -4.062 1.00 90.62 107 ILE A CA 1
ATOM 825 C C . ILE A 1 107 ? 10.406 -0.810 -2.561 1.00 90.62 107 ILE A C 1
ATOM 827 O O . ILE A 1 107 ? 11.112 0.059 -2.051 1.00 90.62 107 ILE A O 1
ATOM 831 N N . PHE A 1 108 ? 9.548 -1.540 -1.844 1.00 93.00 108 PHE A N 1
ATOM 832 C CA . PHE A 1 108 ? 9.450 -1.457 -0.392 1.00 93.00 108 PHE A CA 1
ATOM 833 C C . PHE A 1 108 ? 8.968 -2.776 0.204 1.00 93.00 108 PHE A C 1
ATOM 835 O O . PHE A 1 108 ? 8.068 -3.434 -0.320 1.00 93.00 108 PHE A O 1
ATOM 842 N N . SER A 1 109 ? 9.557 -3.142 1.334 1.00 93.31 109 SER A N 1
ATOM 843 C CA . SER A 1 109 ? 9.143 -4.267 2.157 1.00 93.31 109 SER A CA 1
ATOM 844 C C . SER A 1 109 ? 9.373 -3.879 3.610 1.00 93.31 109 SER A C 1
ATOM 846 O O . SER A 1 109 ? 10.481 -3.484 3.947 1.00 93.31 109 SER A O 1
ATOM 848 N N . GLY A 1 110 ? 8.361 -4.006 4.462 1.00 92.62 110 GLY A N 1
ATOM 849 C CA . GLY A 1 110 ? 8.487 -3.608 5.861 1.00 92.62 110 GLY A CA 1
ATOM 850 C C . GLY A 1 110 ? 7.412 -4.208 6.751 1.00 92.62 110 GLY A C 1
ATOM 851 O O . GLY A 1 110 ? 6.348 -4.603 6.269 1.00 92.62 110 GLY A O 1
ATOM 852 N N . GLU A 1 111 ? 7.695 -4.273 8.046 1.00 94.00 111 GLU A N 1
ATOM 853 C CA . GLU A 1 111 ? 6.767 -4.769 9.062 1.00 94.00 111 GLU A CA 1
ATOM 854 C C . GLU A 1 111 ? 5.688 -3.731 9.363 1.00 94.00 111 GLU A C 1
ATOM 856 O O . GLU A 1 111 ? 5.975 -2.536 9.468 1.00 94.00 111 GLU A O 1
ATOM 861 N N . ILE A 1 112 ? 4.441 -4.181 9.494 1.00 94.31 112 ILE A N 1
ATOM 862 C CA . ILE A 1 112 ? 3.297 -3.337 9.834 1.00 94.31 112 ILE A CA 1
ATOM 863 C C . ILE A 1 112 ? 3.438 -2.883 11.285 1.00 94.31 112 ILE A C 1
ATOM 865 O O . ILE A 1 112 ? 3.475 -3.693 12.204 1.00 94.31 112 ILE A O 1
ATOM 869 N N . ARG A 1 113 ? 3.462 -1.566 11.494 1.00 93.25 113 ARG A N 1
ATOM 870 C CA . ARG A 1 113 ? 3.491 -0.954 12.828 1.00 93.25 113 ARG A CA 1
ATOM 871 C C . ARG A 1 113 ? 2.090 -0.742 13.379 1.00 93.25 113 ARG A C 1
ATOM 873 O O . ARG A 1 113 ? 1.835 -1.004 14.548 1.00 93.25 113 ARG A O 1
ATOM 880 N N . TYR A 1 114 ? 1.195 -0.222 12.544 1.00 94.00 114 TYR A N 1
ATOM 881 C CA . TYR A 1 114 ? -0.205 -0.012 12.894 1.00 94.00 114 TYR A CA 1
ATOM 882 C C . TYR A 1 114 ? -1.074 0.129 11.643 1.00 94.00 114 TYR A C 1
ATOM 884 O O . TYR A 1 114 ? -0.596 0.473 10.555 1.00 94.00 114 TYR A O 1
ATOM 892 N N . SER A 1 115 ? -2.374 -0.086 11.831 1.00 95.12 115 SER A N 1
ATOM 893 C CA . SER A 1 115 ? -3.409 0.171 10.838 1.00 95.12 115 SER A CA 1
ATOM 894 C C . SER A 1 115 ? -4.581 0.931 11.465 1.00 95.12 115 SER A C 1
ATOM 896 O O . SER A 1 115 ? -4.915 0.745 12.634 1.00 95.12 115 SER A O 1
ATOM 898 N N . VAL A 1 116 ? -5.184 1.845 10.706 1.00 95.38 116 VAL A N 1
ATOM 899 C CA . VAL A 1 116 ? -6.297 2.684 11.171 1.00 95.38 116 VAL A CA 1
ATOM 900 C C . VAL A 1 116 ? -7.265 2.974 10.033 1.00 95.38 116 VAL A C 1
ATOM 902 O O . VAL A 1 116 ? -6.864 3.216 8.898 1.00 95.38 116 VAL A O 1
ATOM 905 N N . THR A 1 117 ? -8.559 2.967 10.330 1.00 96.06 117 THR A N 1
ATOM 906 C CA . THR A 1 117 ? -9.604 3.331 9.368 1.00 96.06 117 THR A CA 1
ATOM 907 C C . THR A 1 117 ? -9.873 4.828 9.399 1.00 96.06 117 THR A C 1
ATOM 909 O O . THR A 1 117 ? -9.939 5.423 10.475 1.00 96.06 117 THR A O 1
ATOM 912 N N . GLY A 1 118 ? -10.118 5.428 8.241 1.00 94.19 118 GLY A N 1
ATOM 913 C CA . GLY A 1 118 ? -10.510 6.827 8.129 1.00 94.19 118 GLY A CA 1
ATOM 914 C C . GLY A 1 118 ? -11.444 7.078 6.953 1.00 94.19 118 GLY A C 1
ATOM 915 O O . GLY A 1 118 ? -11.850 6.160 6.237 1.00 94.19 118 GLY A O 1
ATOM 916 N N . LYS A 1 119 ? -11.807 8.346 6.777 1.00 94.69 119 LYS A N 1
ATOM 917 C CA . LYS A 1 119 ? -12.594 8.834 5.646 1.00 94.69 119 LYS A CA 1
ATOM 918 C C . LYS A 1 119 ? -12.003 10.151 5.170 1.00 94.69 119 LYS A C 1
ATOM 920 O O . LYS A 1 119 ? -11.760 11.025 5.996 1.00 94.69 119 LYS A O 1
ATOM 925 N N . ASP A 1 120 ? -11.793 10.283 3.864 1.00 91.56 120 ASP A N 1
ATOM 926 C CA . ASP A 1 120 ? -11.390 11.560 3.252 1.00 91.56 120 ASP A CA 1
ATOM 927 C C . ASP A 1 120 ? -12.628 12.343 2.758 1.00 91.56 120 ASP A C 1
ATOM 929 O O . ASP A 1 120 ? -12.585 13.563 2.621 1.00 91.56 120 ASP A O 1
ATOM 933 N N . SER A 1 121 ? -13.759 11.659 2.535 1.00 90.44 121 SER A N 1
ATOM 934 C CA . SER A 1 121 ? -15.048 12.258 2.165 1.00 90.44 121 SER A CA 1
ATOM 935 C C . SER A 1 121 ? -16.219 11.451 2.761 1.00 90.44 121 SER A C 1
ATOM 937 O O . SER A 1 121 ? -16.005 10.375 3.325 1.00 90.44 121 SER A O 1
ATOM 939 N N . PRO A 1 122 ? -17.482 11.913 2.656 1.00 90.81 122 PRO A N 1
ATOM 940 C CA . PRO A 1 122 ? -18.639 11.126 3.099 1.00 90.81 122 PRO A CA 1
ATOM 941 C C . PRO A 1 122 ? -18.766 9.760 2.406 1.00 90.81 122 PRO A C 1
ATOM 943 O O . PRO A 1 122 ? -19.366 8.846 2.976 1.00 90.81 122 PRO A O 1
ATOM 946 N N . ILE A 1 123 ? -18.208 9.636 1.197 1.00 90.38 123 ILE A N 1
ATOM 947 C CA . ILE A 1 123 ? -18.326 8.464 0.322 1.00 90.38 123 ILE A CA 1
ATOM 948 C C . ILE A 1 123 ? -17.038 7.629 0.353 1.00 90.38 123 ILE A C 1
ATOM 950 O O . ILE A 1 123 ? -17.119 6.405 0.367 1.00 90.38 123 ILE A O 1
ATOM 954 N N . ASP A 1 124 ? -15.869 8.272 0.419 1.00 91.44 124 ASP A N 1
ATOM 955 C CA . ASP A 1 124 ? -14.573 7.592 0.367 1.00 91.44 124 ASP A CA 1
ATOM 956 C C . ASP A 1 124 ? -14.051 7.261 1.766 1.00 91.44 124 ASP A C 1
ATOM 958 O O . ASP A 1 124 ? -13.613 8.138 2.523 1.00 91.44 124 ASP A O 1
ATOM 962 N N . SER A 1 125 ? -14.051 5.968 2.086 1.00 94.75 125 SER A N 1
ATOM 963 C CA . SER A 1 125 ? -13.350 5.420 3.244 1.00 94.75 125 SER A CA 1
ATOM 964 C C . SER A 1 125 ? -11.981 4.882 2.843 1.00 94.75 125 SER A C 1
ATOM 966 O O . SER A 1 125 ? -11.756 4.481 1.701 1.00 94.75 125 SER A O 1
ATOM 968 N N . TYR A 1 126 ? -11.051 4.859 3.793 1.00 96.56 126 TYR A N 1
ATOM 969 C CA . TYR A 1 126 ? -9.741 4.255 3.594 1.00 96.56 126 TYR A CA 1
ATOM 970 C C . TYR A 1 126 ? -9.278 3.475 4.821 1.00 96.56 126 TYR A C 1
ATOM 972 O O . TYR A 1 126 ? -9.664 3.763 5.956 1.00 96.56 126 TYR A O 1
ATOM 980 N N . VAL A 1 127 ? -8.390 2.515 4.584 1.00 97.00 127 VAL A N 1
ATOM 981 C CA . VAL A 1 127 ? -7.538 1.912 5.611 1.00 97.00 127 VAL A CA 1
ATOM 982 C C . VAL A 1 127 ? -6.131 2.444 5.408 1.00 97.00 127 VAL A C 1
ATOM 984 O O . VAL A 1 127 ? -5.562 2.298 4.326 1.00 97.00 127 VAL A O 1
ATOM 987 N N . LEU A 1 128 ? -5.592 3.096 6.433 1.00 96.88 128 LEU A N 1
ATOM 988 C CA . LEU A 1 128 ? -4.206 3.527 6.485 1.00 96.88 128 LEU A CA 1
ATOM 989 C C . L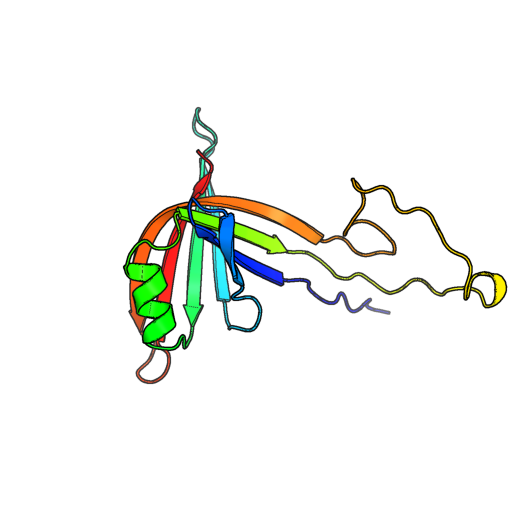EU A 1 128 ? -3.376 2.439 7.158 1.00 96.88 128 LEU A C 1
ATOM 991 O O . LEU A 1 128 ? -3.730 1.976 8.238 1.00 96.88 128 LEU A O 1
ATOM 995 N N . ILE A 1 129 ? -2.270 2.064 6.530 1.00 96.56 129 ILE A N 1
ATOM 996 C CA . ILE A 1 129 ? -1.276 1.127 7.047 1.00 96.56 129 ILE A CA 1
ATOM 997 C C . ILE A 1 129 ? 0.059 1.858 7.073 1.00 96.56 129 ILE A C 1
ATOM 999 O O . ILE A 1 129 ? 0.474 2.418 6.057 1.00 96.56 129 ILE A O 1
ATOM 1003 N N . GLN A 1 130 ? 0.739 1.840 8.217 1.00 95.38 130 GLN A N 1
ATOM 1004 C CA . GLN A 1 130 ? 2.137 2.246 8.293 1.00 95.38 130 GLN A CA 1
ATOM 1005 C C . GLN A 1 130 ? 3.009 1.015 8.505 1.00 95.38 130 GLN A C 1
ATOM 1007 O O . GLN A 1 130 ? 2.756 0.215 9.406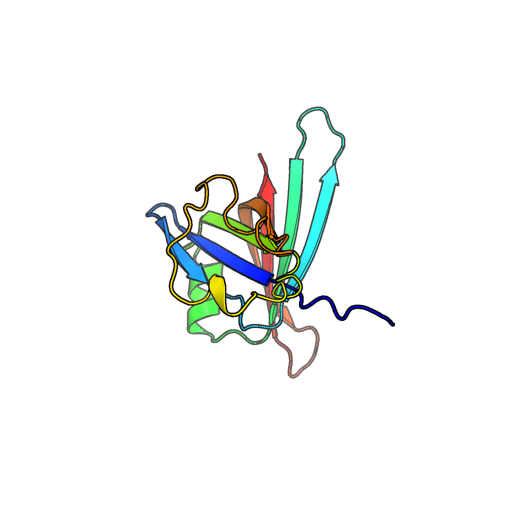 1.00 95.38 130 GLN A O 1
ATOM 1012 N N . ALA A 1 131 ? 4.054 0.896 7.696 1.00 94.56 131 ALA A N 1
ATOM 1013 C CA . ALA A 1 131 ? 5.048 -0.155 7.794 1.00 94.56 131 ALA A CA 1
ATOM 1014 C C . ALA A 1 131 ? 6.463 0.425 7.786 1.00 94.56 131 ALA A C 1
ATOM 1016 O O . ALA A 1 131 ? 6.678 1.526 7.276 1.00 94.56 131 ALA A O 1
ATOM 1017 N N . ALA A 1 132 ? 7.432 -0.311 8.326 1.00 91.88 132 ALA A N 1
ATOM 1018 C CA . ALA A 1 132 ? 8.829 0.098 8.287 1.00 91.88 132 ALA A CA 1
ATOM 1019 C C . ALA A 1 132 ? 9.790 -1.038 7.950 1.00 91.88 132 ALA A C 1
ATOM 1021 O O . ALA A 1 132 ? 9.623 -2.169 8.398 1.00 91.88 132 ALA A O 1
ATOM 1022 N N . ASP A 1 133 ? 10.794 -0.686 7.156 1.00 86.69 133 ASP A N 1
ATOM 1023 C CA . ASP A 1 133 ? 11.979 -1.492 6.885 1.00 86.69 133 ASP A CA 1
ATOM 1024 C C . ASP A 1 133 ? 12.907 -1.315 8.099 1.00 86.69 133 ASP A C 1
ATOM 1026 O O . ASP A 1 133 ? 13.321 -0.183 8.402 1.00 86.69 133 ASP A O 1
ATOM 1030 N N . THR A 1 134 ? 13.107 -2.391 8.862 1.00 66.62 134 THR A N 1
ATOM 1031 C CA . THR A 1 134 ? 13.918 -2.431 10.090 1.00 66.62 134 THR A CA 1
ATOM 1032 C C . THR A 1 134 ? 14.865 -3.613 10.025 1.00 66.62 134 THR A C 1
ATOM 1034 O O . THR A 1 134 ? 14.430 -4.666 9.508 1.00 66.62 134 THR A O 1
#

Sequence (134 aa):
MSQNWMRHFELQLVGENGQGIQLSDFKVTFTIDWFNISSASRVGTFKIYNLSADTVNRITGQEFSKVRLIAGYDGIAPEVAASDVGIAREVDADTVGQSDGRNYGLIFSGEIRYSVTGKDSPIDSYVLIQAADT

Radius of gyration: 18.19 Å; Cα contacts (8 Å, |Δi|>4): 265; chains: 1; bounding box: 41×33×50 Å

Secondary structure (DSSP, 8-state):
-----EEEEEEEEE-TTS-EEE-TTS-EEEEEEEE-SSS-EEEEEEEEES--HHHHHHHHTT---EEEEEEEEEE------GGGTT------GGGTTSSTT-EEEEEEEEEEEEEEEEESSSS-EEEEEEEEE-

pLDDT: mean 83.55, std 13.35, range [46.25, 97.0]

=== Feature glossary ===
The record interleaves many kinds of information about one protein. Here is each kind framed as the question it answers.

Q: What known structures does this most resemble?
A: Structural nearest neighbors (via Foldseek easy-search vs the PDB). Reported per hit: target PDB id, E-value, and alignment TM-score. A TM-score above ~0.5 is the convention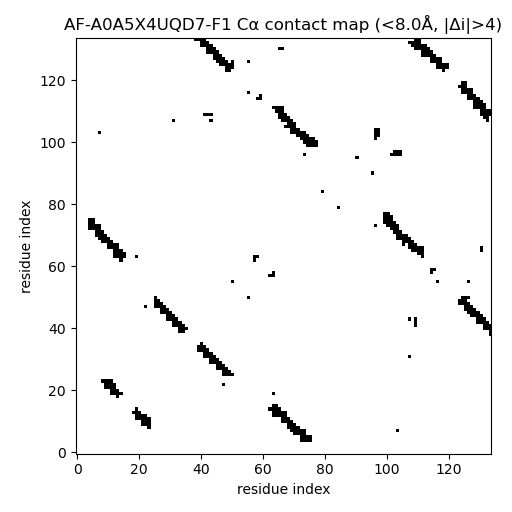al threshold for 'same fold'.

Q: Where is each backbone atom in 3D?
A: The mmCIF table is the protein's shape written out atom by atom. For each backbone N, Cα, C, and carbonyl O, it records an (x, y, z) coordinate triple in Å plus the residue type, chain letter, and residue number.

Q: What are the backbone torsion angles?
A: The φ/ψ torsion pair specifies the backbone conformation at each residue. φ rotates about the N–Cα bond, ψ about the Cα–C bond. Steric clashes forbid most of the (φ, ψ) plane — the allowed regions (α-helix basin, β-sheet basin, left-handed helix) are the Ramachandran-allowed regions.

Q: Which residues are buried vs exposed?
A: Solvent-accessible surface area (SASA) is the area in Å² traced out by the centre of a 1.4 Å probe sphere (a water molecule) rolled over the protein's van der Waals surface (Shrake–Rupley / Lee–Richards construction). Buried residues have near-zero SASA; fully exposed residues can exceed 200 Å². The total SASA scales roughly with the number of surface residues.

Q: How confident is the AlphaFold model at each residue?
A: pLDDT is the predicted lDDT-Cα score: AlphaFold's confidence that the local environment of each residue (all inter-atomic distances within 15 Å) is correctly placed. It is a per-residue number between 0 and 100, with higher meaning more reliable.

Q: What does the local fold look like, residue by residue?
A: 3Di is Foldseek's structural alphabet. Each residue is assigned one of twenty discrete states based on how its Cα sits relative to its spatial (not sequential) neighbors. Aligning 3Di strings finds structural homologs roughly as well as full 3D superposition, but orders of magnitude faster.

Q: How big and how compact is the whole molecule?
A: Radius of gyration (Rg) is the root-mean-square distance of Cα atoms from their centroid — a single number for overall size and compactness. A globular domain of N residues has Rg ≈ 2.2·N^0.38 Å; an extended or disordered chain has a much larger Rg. The Cα contact count is the number of residue pairs whose Cα atoms are within 8 Å and are more than four positions apart in sequence — a standard proxy for tertiary packing density. The bounding box is the smallest axis-aligned box enclosing all Cα atoms.

Q: Which residues are in helices, strands, or loops?
A: DSSP 8-state secondary structure assigns each residue one of H (α-helix), G (3₁₀-helix), I (π-helix), E (extended β-strand), B (isolated β-bridge), T (hydrogen-bonded turn), S (bend), or '-' (coil). The assignment is computed from backbone hydrogen-bond geometry via the Kabsch–Sander algorithm.

Q: How mobile is each atom in the crystal?
A: Crystallographic B-factors measure how much each atom's electron density is smeared out, in Å². They rise in mobile loops and surface residues and fall in the buried interior. In AlphaFold models this column is repurposed to hold pLDDT instead.

Q: What if only a Cα trace is available?
A: P-SEA three-state annotation labels each residue as helix, strand, or coil based purely on the geometry of the Cα trace. It serves as a fallback when the full backbone (and thus DSSP) is unavailable.

Q: What family and function is it annotated with?
A: Database cross-references. InterPro integrates a dozen domain/family signature databases into unified entries with residue-range hits. GO terms attach function/process/location labels with evidence codes. CATH codes position the fold in a four-level structural taxonomy. Organism is the NCBI-taxonomy species name.

Q: Are th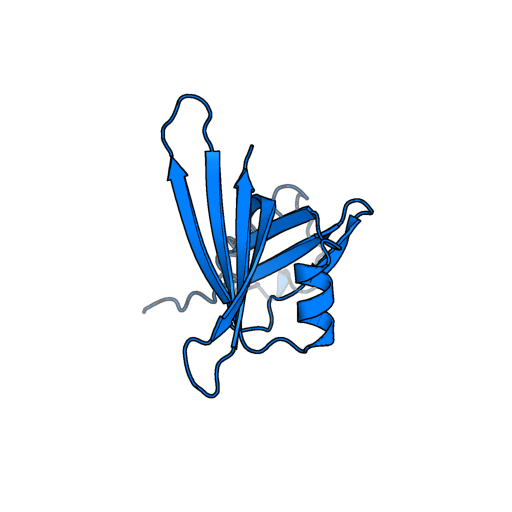e domains correctly placed relative to each other?
A: Predicted Aligned Error (PAE) is an AlphaFold confidence matrix: entry (i, j) is the expected error in the position of residue j, in ångströms, when the prediction is superimposed on the true structure at residue i. Low PAE within a block of residues means that block is internally rigid and well-predicted; high PAE between two blocks means their relative placement is uncertain even if each block individually is confident.

Q: What do the diagnostic plots show?
A: Three diagnostic plots accompany the record. The Cα contact map visualizes the tertiary structure as a 2D adjacency matrix (8 Å cutoff, sequence-local contacts suppressed). The Ramachandran plot shows the distribution of backbone (φ, ψ) torsions, with points in the α and β basins reflecting secondary structure content. The PAE plot shows AlphaFold's inter-residue confidence as a color matrix.

Q: What is the amino-acid chain?
A: Primary structure: the covalent order of the twenty standard amino acids along the backbone. Two proteins with the same sequence will (almost always) fold to the same structure; two with 30% identity often share a fold but not the details.

Q: What do the rendered images show?
A: The six renders are orthographic views along the three Cartesian axes in both directions. Representation (cartoon, sticks, or surface) and color scheme (sequence-rainbow or by-chain) vary across proteins so the training set covers all the common visualization conventions.